Protein AF-A0A7L1FWY9-F1 (afdb_monomer_lite)

Secondary structure (DSSP, 8-state):
----TT-HHHHHHHHHHHHHHHHHHTTTHHHHHHHH-HHHHHHHHHHHHHHH------

Radius of gyration: 20.81 Å; chains: 1; bounding box: 34×16×64 Å

pLDDT: mean 72.52, std 14.02, range [49.28, 93.75]

InterPro domains:
  IPR012957 CHD, C-terminal 2 [PF08074] (1-46)

Structure (mmCIF, N/CA/C/O backbone):
data_AF-A0A7L1FWY9-F1
#
_entry.id   AF-A0A7L1FWY9-F1
#
loop_
_atom_site.group_PDB
_atom_site.id
_atom_site.type_symbol
_atom_site.label_atom_id
_atom_site.label_alt_id
_atom_site.label_comp_id
_atom_site.label_asym_id
_atom_site.label_entity_id
_atom_site.label_seq_id
_atom_site.pdbx_PDB_ins_code
_atom_site.Cartn_x
_atom_site.Cartn_y
_atom_site.Cartn_z
_atom_site.occupancy
_atom_site.B_iso_or_equiv
_atom_site.auth_seq_id
_atom_site.auth_comp_id
_atom_site.auth_asym_id
_atom_site.auth_atom_id
_atom_site.pdbx_PDB_model_num
ATOM 1 N N . MET A 1 1 ? -3.557 10.719 31.747 1.00 50.44 1 MET A N 1
ATOM 2 C CA . MET A 1 1 ? -4.473 10.303 30.666 1.00 50.44 1 MET A CA 1
ATOM 3 C C . MET A 1 1 ? -4.112 8.886 30.266 1.00 50.44 1 MET A C 1
ATOM 5 O O . MET A 1 1 ? -3.301 8.691 29.375 1.00 50.44 1 MET A O 1
ATOM 9 N N . THR A 1 2 ? -4.616 7.895 30.992 1.00 55.09 2 THR A N 1
AT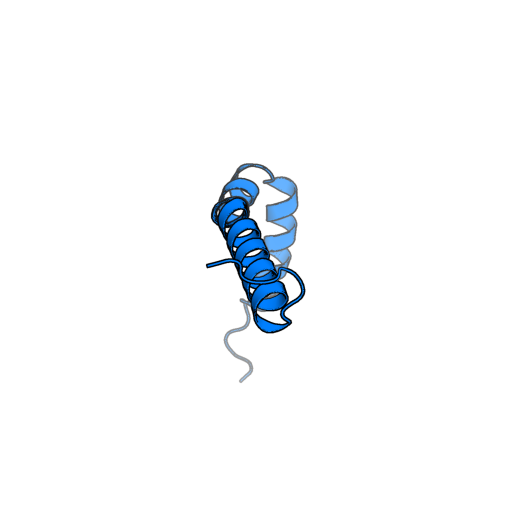OM 10 C CA . THR A 1 2 ? -4.417 6.488 30.636 1.00 55.09 2 THR A CA 1
ATOM 11 C C . THR A 1 2 ? -5.630 6.094 29.817 1.00 55.09 2 THR A C 1
ATOM 13 O O . THR A 1 2 ? -6.677 5.770 30.374 1.00 55.09 2 THR A O 1
ATOM 16 N N . GLN A 1 3 ? -5.547 6.267 28.502 1.00 58.84 3 GLN A N 1
ATOM 17 C CA . GLN A 1 3 ? -6.599 5.727 27.667 1.00 58.84 3 GLN A CA 1
ATOM 18 C C . GLN A 1 3 ? -6.364 4.218 27.539 1.00 58.84 3 GLN A C 1
ATOM 20 O O . GLN A 1 3 ? -5.271 3.781 27.177 1.00 58.84 3 GLN A O 1
ATOM 25 N N . ASP A 1 4 ? -7.365 3.443 27.942 1.00 62.00 4 ASP A N 1
ATOM 26 C CA . ASP A 1 4 ? -7.339 1.987 27.899 1.00 62.00 4 ASP A CA 1
ATOM 27 C C . ASP A 1 4 ? -7.185 1.520 26.437 1.00 62.00 4 ASP A C 1
ATOM 29 O O . ASP A 1 4 ? -8.048 1.841 25.615 1.00 62.00 4 ASP A O 1
ATOM 33 N N . PRO A 1 5 ? -6.121 0.775 26.082 1.00 63.03 5 PRO A N 1
ATOM 34 C CA . PRO A 1 5 ? -5.889 0.314 24.711 1.00 63.03 5 PRO A CA 1
ATOM 35 C C . PRO A 1 5 ? -7.022 -0.554 24.141 1.00 63.03 5 PRO A C 1
ATOM 37 O O . PRO A 1 5 ? -7.093 -0.737 22.927 1.00 63.03 5 PRO A O 1
ATOM 40 N N . SER A 1 6 ? -7.906 -1.092 24.993 1.00 68.44 6 SER A N 1
ATOM 41 C CA . SER A 1 6 ? -9.073 -1.874 24.575 1.00 68.44 6 SER A CA 1
ATOM 42 C C . SER A 1 6 ? -10.321 -1.024 24.328 1.00 68.44 6 SER A C 1
ATOM 44 O O . SER A 1 6 ? -11.352 -1.558 23.913 1.00 68.44 6 SER A O 1
ATOM 46 N N . HIS A 1 7 ? -10.254 0.302 24.511 1.00 80.25 7 HIS A N 1
ATOM 47 C CA . HIS A 1 7 ? -11.370 1.165 24.158 1.00 80.25 7 HIS A CA 1
ATOM 48 C C . HIS A 1 7 ? -11.618 1.077 22.639 1.00 80.25 7 HIS A C 1
ATOM 50 O O . HIS A 1 7 ? -10.713 1.384 21.857 1.00 80.25 7 HIS A O 1
ATOM 56 N N . PRO A 1 8 ? -12.824 0.690 22.179 1.00 80.62 8 PRO A N 1
ATOM 57 C CA . PRO A 1 8 ? -13.076 0.388 20.767 1.00 80.62 8 PRO A CA 1
ATOM 58 C C . PRO A 1 8 ? -12.698 1.528 19.814 1.00 80.62 8 PRO A C 1
ATOM 60 O O . PRO A 1 8 ? -12.172 1.288 18.730 1.00 80.62 8 PRO A O 1
ATOM 63 N N . ALA A 1 9 ? -12.919 2.775 20.240 1.00 85.75 9 ALA A N 1
ATOM 64 C CA . ALA A 1 9 ? -12.559 3.963 19.473 1.00 85.75 9 ALA A CA 1
ATOM 65 C C . ALA A 1 9 ? -11.039 4.148 19.341 1.00 85.75 9 ALA A C 1
ATOM 67 O O . ALA A 1 9 ? -10.569 4.560 18.285 1.00 85.75 9 ALA A O 1
ATOM 68 N N . MET A 1 10 ? -10.260 3.809 20.371 1.00 84.81 10 MET A N 1
ATOM 69 C CA . MET A 1 10 ? -8.800 3.852 20.283 1.00 84.81 10 MET A CA 1
ATOM 70 C C . MET A 1 10 ? -8.254 2.746 19.398 1.00 84.81 10 MET A C 1
ATOM 72 O O . MET A 1 10 ? -7.421 3.025 18.547 1.00 84.81 10 MET A O 1
ATOM 76 N N . ALA A 1 11 ? -8.751 1.517 19.557 1.00 86.19 11 ALA A N 1
ATOM 77 C CA . ALA A 1 11 ? -8.358 0.404 18.701 1.00 86.19 11 ALA A CA 1
ATOM 78 C C . ALA A 1 11 ? -8.633 0.723 17.222 1.00 86.19 11 ALA A C 1
ATOM 80 O O . ALA A 1 11 ? -7.823 0.412 16.349 1.00 86.19 11 ALA A O 1
ATOM 81 N N . LEU A 1 12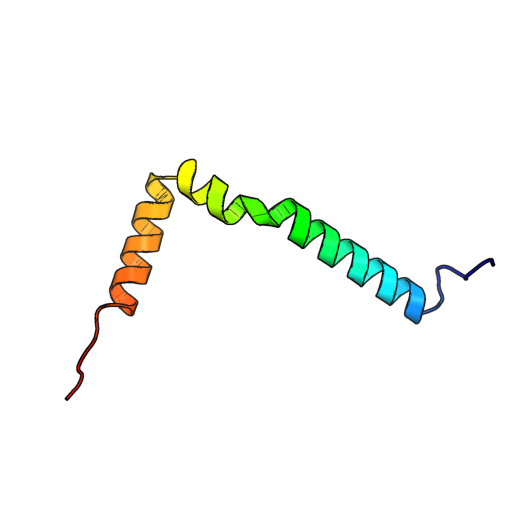 ? -9.755 1.393 16.941 1.00 89.88 12 LEU A N 1
ATOM 82 C CA . LEU A 1 12 ? -10.079 1.891 15.610 1.00 89.88 12 LEU A CA 1
ATOM 83 C C . LEU A 1 12 ? -9.119 3.003 15.158 1.00 89.88 12 LEU A C 1
ATOM 85 O O . LEU A 1 12 ? -8.611 2.942 14.044 1.00 89.88 12 LEU A O 1
ATOM 89 N N . ASN A 1 13 ? -8.850 3.992 16.012 1.00 89.88 13 ASN A N 1
ATOM 90 C CA . ASN A 1 13 ? -7.961 5.109 15.692 1.00 89.88 13 ASN A CA 1
ATOM 91 C C . ASN A 1 13 ? -6.523 4.645 15.403 1.00 89.88 13 ASN A C 1
ATOM 93 O O . ASN A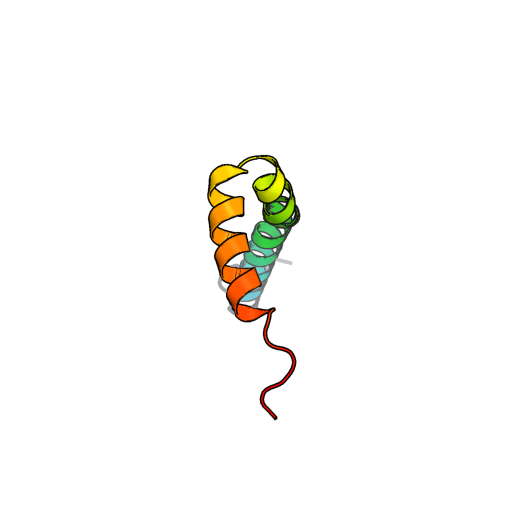 1 13 ? -5.901 5.105 14.452 1.00 89.88 13 ASN A O 1
ATOM 97 N N . THR A 1 14 ? -6.018 3.678 16.171 1.00 88.88 14 THR A N 1
ATOM 98 C CA . THR A 1 14 ? -4.720 3.039 15.924 1.00 88.88 14 THR A CA 1
ATOM 99 C C . THR A 1 14 ? -4.701 2.329 14.575 1.00 88.88 14 THR A C 1
ATOM 101 O O . THR A 1 14 ? -3.777 2.536 13.794 1.00 88.88 14 THR A O 1
ATOM 104 N N . ARG A 1 15 ? -5.749 1.562 14.250 1.00 92.56 15 ARG A N 1
ATOM 105 C CA . ARG A 1 15 ? -5.865 0.910 12.936 1.00 92.56 15 ARG A CA 1
ATOM 106 C C . ARG A 1 15 ? -5.897 1.917 11.787 1.00 92.56 15 ARG A C 1
ATOM 108 O O . ARG A 1 15 ? -5.311 1.646 10.745 1.00 92.56 15 ARG A O 1
ATOM 115 N N . PHE A 1 16 ? -6.554 3.067 11.957 1.00 92.31 16 PHE A N 1
ATOM 116 C CA . PHE A 1 16 ? -6.522 4.133 10.952 1.00 92.31 16 PHE A CA 1
ATOM 117 C 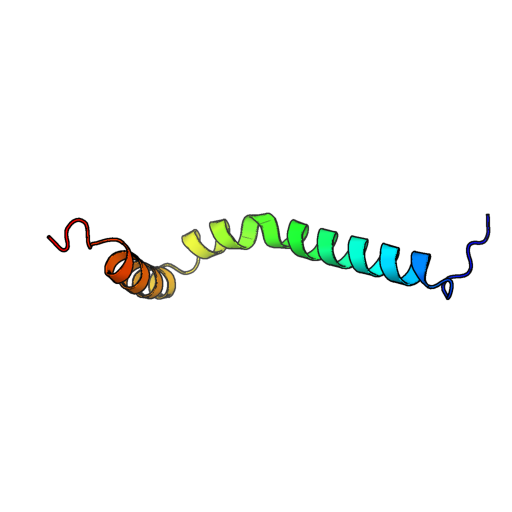C . PHE A 1 16 ? -5.109 4.685 10.758 1.00 92.31 16 PHE A C 1
ATOM 119 O O . PHE A 1 16 ? -4.637 4.716 9.625 1.00 92.31 16 PHE A O 1
ATOM 126 N N . ALA A 1 17 ? -4.410 5.017 11.845 1.00 93.06 17 ALA A N 1
ATOM 127 C CA . ALA A 1 17 ? -3.042 5.524 11.776 1.00 93.06 17 ALA A CA 1
ATOM 128 C C . ALA A 1 17 ? -2.070 4.524 11.115 1.00 93.06 17 ALA A C 1
ATOM 130 O O . ALA A 1 17 ? -1.204 4.914 10.333 1.00 93.06 17 ALA A O 1
ATOM 131 N N . GLU A 1 18 ? -2.225 3.224 11.382 1.00 93.75 18 GLU A N 1
ATOM 132 C CA . GLU A 1 18 ? -1.438 2.173 10.724 1.00 93.75 18 GLU A CA 1
ATOM 133 C C . GLU A 1 18 ? -1.700 2.118 9.213 1.00 93.75 18 GLU A C 1
ATOM 135 O O . GLU A 1 18 ? -0.759 2.018 8.423 1.00 93.75 18 GLU A O 1
ATOM 140 N N . VAL A 1 19 ? -2.965 2.220 8.793 1.00 93.19 19 VAL A N 1
ATOM 141 C CA . VAL A 1 19 ? -3.339 2.234 7.371 1.00 93.19 19 VAL A CA 1
ATOM 142 C C . VAL A 1 19 ? -2.808 3.481 6.664 1.00 93.19 19 VAL A C 1
ATOM 144 O O . VAL A 1 19 ? -2.292 3.366 5.552 1.00 93.19 19 VAL A O 1
ATOM 147 N N . GLU A 1 20 ? -2.899 4.652 7.294 1.00 90.62 20 GLU A N 1
ATOM 148 C CA . GLU A 1 20 ? -2.348 5.899 6.752 1.00 90.62 20 GLU A CA 1
ATOM 149 C C . GLU A 1 20 ? -0.828 5.804 6.586 1.00 90.62 20 GLU A C 1
ATOM 151 O O . GLU A 1 20 ? -0.314 6.071 5.501 1.00 90.62 20 GLU A O 1
ATOM 156 N N . CYS A 1 21 ? -0.118 5.296 7.596 1.00 91.56 21 CYS A N 1
ATOM 157 C CA . CYS A 1 21 ? 1.329 5.089 7.537 1.00 91.56 21 CYS A CA 1
ATOM 158 C C . CYS A 1 21 ? 1.741 4.112 6.418 1.00 91.56 21 CYS A C 1
ATOM 160 O O . CYS A 1 21 ? 2.684 4.374 5.668 1.00 91.56 21 CYS A O 1
ATOM 162 N N . LEU A 1 22 ? 1.007 3.005 6.244 1.00 90.00 22 LEU A N 1
ATOM 163 C CA . LEU A 1 22 ? 1.238 2.066 5.140 1.00 90.00 22 LEU A CA 1
ATOM 164 C C . LEU A 1 22 ? 1.016 2.729 3.776 1.00 90.00 22 LEU A C 1
ATOM 166 O O . LEU A 1 22 ? 1.812 2.539 2.855 1.00 90.00 22 LEU A O 1
ATOM 170 N N . ALA A 1 23 ? -0.048 3.521 3.639 1.00 89.00 23 ALA A N 1
ATOM 171 C CA . ALA A 1 23 ? -0.334 4.242 2.405 1.00 89.00 23 ALA A CA 1
ATOM 172 C C . ALA A 1 23 ? 0.750 5.286 2.087 1.00 89.00 23 ALA A C 1
ATOM 174 O O . ALA A 1 23 ? 1.179 5.390 0.936 1.00 89.00 23 ALA A O 1
ATOM 175 N N . GLU A 1 24 ? 1.231 6.015 3.094 1.00 86.12 24 GLU A N 1
ATOM 176 C CA . GLU A 1 24 ? 2.298 7.012 2.968 1.00 86.12 24 GLU A CA 1
ATOM 177 C C . GLU A 1 24 ? 3.649 6.382 2.623 1.00 86.12 24 GLU A C 1
ATOM 179 O O . GLU A 1 24 ? 4.302 6.816 1.672 1.00 86.12 24 GLU A O 1
ATOM 184 N N . SER A 1 25 ? 4.033 5.297 3.304 1.00 84.44 25 SER A N 1
ATOM 185 C CA . SER A 1 25 ? 5.252 4.539 2.987 1.00 84.44 25 SER A CA 1
ATOM 186 C C . SER A 1 25 ? 5.243 4.018 1.543 1.00 84.44 25 SER A C 1
ATOM 188 O O . SER A 1 25 ? 6.297 3.867 0.923 1.00 84.44 25 SER A O 1
ATOM 190 N N . HIS A 1 26 ? 4.052 3.799 0.979 1.00 84.12 26 HIS A N 1
ATOM 191 C CA . HIS A 1 26 ? 3.852 3.317 -0.383 1.00 84.12 26 HIS A CA 1
ATOM 192 C C . HIS A 1 26 ? 3.494 4.437 -1.385 1.00 84.12 26 HIS A C 1
ATOM 194 O O . HIS A 1 26 ? 3.276 4.152 -2.569 1.00 84.12 26 HIS A O 1
ATOM 200 N N . GLN A 1 27 ? 3.486 5.710 -0.965 1.00 81.38 27 GLN A N 1
ATOM 201 C CA . GLN A 1 27 ? 3.063 6.853 -1.787 1.00 81.38 27 GLN A CA 1
ATOM 202 C C . GLN A 1 27 ? 3.912 7.011 -3.060 1.00 81.38 27 GLN A C 1
ATOM 204 O O . GLN A 1 27 ? 3.421 7.447 -4.108 1.00 81.38 27 GLN A O 1
ATOM 209 N N . HIS A 1 28 ? 5.190 6.636 -2.995 1.00 76.69 28 HIS A N 1
ATOM 210 C CA . HIS A 1 28 ? 6.139 6.777 -4.101 1.00 76.69 28 HIS A CA 1
ATOM 211 C C . HIS A 1 28 ? 6.371 5.483 -4.887 1.00 76.69 28 HIS A C 1
ATOM 213 O O . HIS A 1 28 ? 6.748 5.552 -6.061 1.00 76.69 28 HIS A O 1
ATOM 219 N N . LEU A 1 29 ? 5.984 4.325 -4.338 1.00 68.06 29 LEU A N 1
ATOM 220 C CA . LEU A 1 29 ? 6.179 3.020 -4.975 1.00 68.06 29 LEU A CA 1
ATOM 221 C C . LEU A 1 29 ? 5.499 2.911 -6.338 1.00 68.06 29 LEU A C 1
ATOM 223 O O . LEU A 1 29 ? 6.024 2.254 -7.230 1.00 68.06 29 LEU A O 1
ATOM 227 N N . SER A 1 30 ? 4.365 3.584 -6.557 1.00 68.69 30 SER A N 1
ATOM 228 C CA . SER A 1 30 ? 3.747 3.598 -7.887 1.00 68.69 30 SER A CA 1
ATOM 229 C C . SER A 1 30 ? 4.621 4.301 -8.930 1.00 68.69 30 SER A C 1
ATOM 231 O O . SER A 1 30 ? 4.619 3.874 -10.080 1.00 68.69 30 SER A O 1
ATOM 233 N N . LYS A 1 31 ? 5.337 5.375 -8.574 1.00 66.88 31 LYS A N 1
ATOM 234 C CA . LYS A 1 31 ? 6.204 6.127 -9.501 1.00 66.88 31 LYS A CA 1
ATOM 235 C C . LYS A 1 31 ? 7.567 5.455 -9.652 1.00 66.88 31 LYS A C 1
ATOM 237 O O . LYS A 1 31 ? 8.088 5.365 -10.759 1.00 66.88 31 LYS A O 1
ATOM 242 N N . GLU A 1 32 ? 8.106 4.925 -8.563 1.00 70.81 32 GLU A N 1
ATOM 243 C CA . GLU A 1 32 ? 9.375 4.194 -8.559 1.00 70.81 32 GLU A CA 1
ATOM 244 C C . GLU A 1 32 ? 9.256 2.850 -9.291 1.00 70.81 32 GLU A C 1
ATOM 246 O O . GLU A 1 32 ? 10.102 2.517 -10.122 1.00 70.81 32 GLU A O 1
ATOM 251 N N . SER A 1 33 ? 8.152 2.120 -9.095 1.00 67.31 33 SER A N 1
ATOM 252 C CA . SER A 1 33 ? 7.859 0.885 -9.836 1.00 67.31 33 SER A CA 1
ATOM 253 C C . SE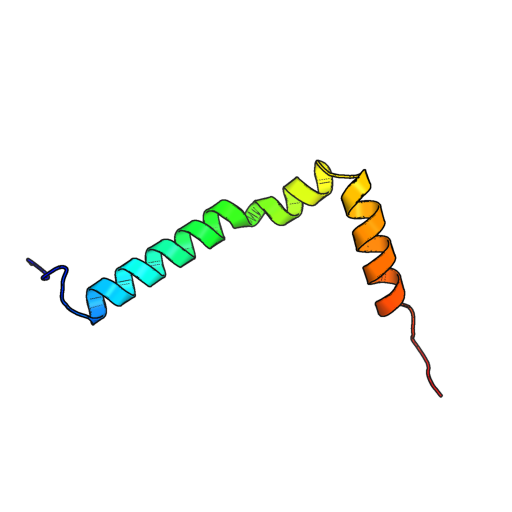R A 1 33 ? 7.750 1.130 -11.345 1.00 67.31 33 SER A C 1
ATOM 255 O O . SER A 1 33 ? 8.213 0.306 -12.142 1.00 67.31 33 SER A O 1
ATOM 257 N N . LEU A 1 34 ? 7.228 2.295 -11.765 1.00 65.00 34 LEU A N 1
ATOM 258 C CA . LEU A 1 34 ? 7.202 2.698 -13.178 1.00 65.00 34 LEU A CA 1
ATOM 259 C C . LEU A 1 34 ? 8.610 2.805 -13.785 1.00 65.00 34 LEU A C 1
ATOM 261 O O . LEU A 1 34 ? 8.813 2.401 -14.934 1.00 65.00 34 LEU A O 1
ATOM 265 N N . ALA A 1 35 ? 9.580 3.303 -13.014 1.00 70.62 35 ALA A N 1
ATOM 266 C CA . ALA A 1 35 ? 10.964 3.464 -13.452 1.00 70.62 35 ALA A CA 1
ATOM 267 C C . ALA A 1 35 ? 11.769 2.149 -13.408 1.00 70.62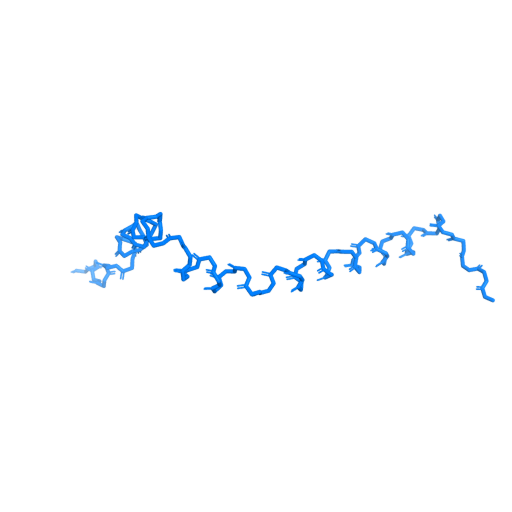 35 ALA A C 1
ATOM 269 O O . ALA A 1 35 ? 12.555 1.891 -14.325 1.00 70.62 35 ALA A O 1
ATOM 270 N N . GLY A 1 36 ? 11.554 1.311 -12.385 1.00 73.25 36 GLY A N 1
ATOM 271 C CA . GLY A 1 36 ? 12.336 0.093 -12.131 1.00 73.25 36 GLY A CA 1
ATOM 272 C C . GLY A 1 36 ? 11.870 -1.169 -12.870 1.00 73.25 36 GLY A C 1
ATOM 273 O O . GLY A 1 36 ? 12.688 -2.041 -13.149 1.00 73.25 36 GLY A O 1
ATOM 274 N N . ASN A 1 37 ? 10.587 -1.279 -13.244 1.00 74.00 37 ASN A N 1
ATOM 275 C CA . ASN A 1 37 ? 10.011 -2.507 -13.820 1.00 74.00 37 ASN A CA 1
ATOM 276 C C . ASN A 1 37 ? 9.509 -2.328 -15.268 1.00 74.00 37 ASN A C 1
ATOM 278 O O . ASN A 1 37 ? 8.379 -2.674 -15.629 1.00 74.00 37 ASN A O 1
ATOM 282 N N . LYS A 1 38 ? 10.367 -1.758 -16.124 1.00 73.19 38 LYS A N 1
ATOM 283 C CA . LYS A 1 38 ? 10.060 -1.438 -17.533 1.00 73.19 38 LYS A CA 1
ATOM 284 C C . LYS A 1 38 ? 9.362 -2.566 -18.326 1.00 73.19 38 LYS A C 1
ATOM 286 O O . LYS A 1 38 ? 8.369 -2.248 -18.987 1.00 73.19 38 LYS A O 1
ATOM 291 N N . PRO A 1 39 ? 9.796 -3.846 -18.289 1.00 74.56 39 PRO A N 1
ATOM 292 C CA . PRO A 1 39 ? 9.150 -4.896 -19.082 1.00 74.56 39 PRO A CA 1
ATOM 293 C C . PRO A 1 39 ? 7.719 -5.214 -18.620 1.00 74.56 39 PRO A C 1
ATOM 295 O O . PRO A 1 39 ? 6.826 -5.320 -19.462 1.00 74.56 39 PRO A O 1
ATOM 298 N N . ALA A 1 40 ? 7.453 -5.289 -17.310 1.00 78.00 40 ALA A N 1
ATOM 299 C CA . ALA A 1 40 ? 6.097 -5.523 -16.805 1.00 78.00 40 ALA A CA 1
ATOM 300 C C . ALA A 1 40 ? 5.175 -4.322 -17.080 1.00 78.00 40 ALA A C 1
ATOM 302 O O . ALA A 1 40 ? 4.028 -4.484 -17.508 1.00 78.00 40 ALA A O 1
ATOM 303 N N . ASN A 1 41 ? 5.700 -3.103 -16.925 1.00 75.88 41 ASN A N 1
ATOM 304 C CA . ASN A 1 41 ? 4.955 -1.872 -17.187 1.00 75.88 41 ASN A CA 1
ATOM 305 C C . ASN A 1 41 ? 4.552 -1.748 -18.660 1.00 75.88 41 ASN A C 1
ATOM 307 O O . ASN A 1 41 ? 3.428 -1.342 -18.957 1.00 75.88 41 ASN A O 1
ATOM 311 N N . ALA A 1 42 ? 5.413 -2.151 -19.598 1.00 77.19 42 ALA A N 1
ATOM 312 C CA . ALA A 1 42 ? 5.087 -2.154 -21.023 1.00 77.19 42 ALA A CA 1
ATOM 313 C C . ALA A 1 42 ? 3.865 -3.037 -21.342 1.00 77.19 42 ALA A C 1
ATOM 315 O O . ALA A 1 42 ? 2.995 -2.636 -22.120 1.00 77.19 42 ALA A O 1
ATOM 316 N N . VAL A 1 43 ? 3.753 -4.204 -20.700 1.00 74.25 43 VAL A N 1
ATOM 317 C CA . VAL A 1 43 ? 2.608 -5.117 -20.854 1.00 74.25 43 VAL A CA 1
ATOM 318 C C . VAL A 1 43 ? 1.342 -4.528 -20.218 1.00 74.25 43 VAL A C 1
ATOM 320 O O . VAL A 1 43 ? 0.293 -4.470 -20.867 1.00 74.25 43 VAL A O 1
ATOM 323 N N . LEU A 1 44 ? 1.442 -4.009 -18.990 1.00 72.44 44 LEU A N 1
ATOM 324 C CA . LEU A 1 44 ? 0.324 -3.381 -18.274 1.00 72.44 44 LEU A CA 1
ATOM 325 C C . LEU A 1 44 ? -0.227 -2.150 -19.017 1.00 72.44 44 LEU A C 1
ATOM 327 O O . LEU A 1 44 ? -1.442 -2.009 -19.192 1.00 72.44 44 LEU A O 1
ATOM 331 N N . HIS A 1 45 ? 0.644 -1.267 -19.515 1.00 68.69 45 HIS A N 1
ATOM 332 C CA . HIS A 1 45 ? 0.239 -0.080 -20.275 1.00 68.69 45 HIS A CA 1
ATOM 333 C C . HIS A 1 45 ? -0.310 -0.417 -21.662 1.00 68.69 45 HIS A C 1
ATOM 335 O O . HIS A 1 45 ? -1.218 0.270 -22.134 1.00 68.69 45 HIS A O 1
ATOM 341 N N . LYS A 1 46 ? 0.163 -1.492 -22.302 1.00 61.22 46 LYS A N 1
ATOM 342 C CA . LYS A 1 46 ? -0.430 -2.009 -23.544 1.00 61.22 46 LYS A CA 1
ATOM 343 C C . LYS A 1 46 ? -1.883 -2.458 -23.324 1.00 61.22 46 LYS A C 1
ATOM 345 O O . LYS A 1 46 ? -2.726 -2.205 -24.185 1.00 61.22 46 LYS A O 1
ATOM 350 N N . GLY A 1 47 ? -2.199 -3.018 -22.151 1.00 60.16 47 GLY A N 1
ATOM 351 C CA . GLY A 1 47 ? -3.570 -3.329 -21.720 1.00 60.16 47 GLY A CA 1
ATOM 352 C C . GLY A 1 47 ? -4.428 -2.091 -21.408 1.00 60.16 47 GLY A C 1
ATOM 353 O O . GLY A 1 47 ? -5.585 -2.026 -21.823 1.00 60.16 47 GLY A O 1
ATOM 354 N N . LYS A 1 48 ? -3.865 -1.061 -20.753 1.00 57.38 48 LYS A N 1
ATOM 355 C CA . LYS A 1 48 ? -4.580 0.207 -20.471 1.00 57.38 48 LYS A CA 1
ATOM 356 C C . LYS A 1 48 ? -4.865 1.029 -21.736 1.00 57.38 48 LYS A C 1
ATOM 358 O O . LYS A 1 48 ? -5.972 1.544 -21.887 1.00 57.38 48 LYS A O 1
ATOM 363 N N . ARG A 1 49 ? -3.930 1.076 -22.696 1.00 55.09 49 ARG A N 1
ATOM 364 C CA . ARG A 1 49 ? -4.132 1.747 -23.998 1.00 55.09 49 ARG A CA 1
ATOM 365 C C . ARG A 1 49 ? -5.226 1.091 -24.847 1.00 55.09 49 ARG A C 1
ATOM 367 O O . ARG A 1 49 ? -5.910 1.791 -25.583 1.00 55.09 49 ARG A O 1
ATOM 374 N N . ARG A 1 50 ? -5.460 -0.220 -24.700 1.00 55.88 50 ARG A N 1
ATOM 375 C CA . ARG A 1 50 ? -6.590 -0.916 -25.348 1.00 55.88 50 ARG A CA 1
ATOM 376 C C . ARG A 1 50 ? -7.956 -0.478 -24.798 1.00 55.88 50 ARG A C 1
ATOM 378 O O . ARG A 1 50 ? -8.930 -0.548 -25.537 1.00 55.88 50 ARG A O 1
ATOM 385 N N . ARG A 1 51 ? -8.038 0.003 -23.547 1.00 52.91 51 ARG A N 1
ATOM 386 C CA . ARG A 1 51 ? -9.285 0.523 -22.944 1.00 52.91 51 ARG A CA 1
ATOM 387 C C . ARG A 1 51 ? -9.489 2.029 -23.148 1.00 52.91 51 ARG A C 1
ATOM 389 O O . ARG A 1 51 ? -10.625 2.476 -23.122 1.00 52.91 51 ARG A O 1
ATOM 396 N N . GLN A 1 52 ? -8.421 2.796 -23.371 1.00 52.16 52 GLN A N 1
ATOM 397 C CA . GLN A 1 52 ? -8.471 4.261 -23.540 1.00 52.16 52 GLN A CA 1
ATOM 398 C C . GLN A 1 52 ? -8.487 4.727 -25.010 1.00 52.16 52 GLN A C 1
ATOM 400 O O . GLN A 1 52 ? -8.575 5.919 -25.272 1.00 52.16 52 GLN A O 1
ATOM 405 N N . GLY A 1 53 ? -8.448 3.799 -25.974 1.00 51.59 53 GLY A N 1
ATOM 406 C CA . GLY A 1 53 ? -8.455 4.075 -27.416 1.00 51.59 53 GLY A CA 1
ATOM 407 C C . GLY A 1 53 ? -9.789 3.843 -28.137 1.00 51.59 53 GLY A C 1
ATOM 408 O O . GLY A 1 53 ? -9.770 3.379 -29.272 1.00 51.59 53 GLY A O 1
ATOM 409 N N . ARG A 1 54 ? -10.943 4.121 -27.516 1.00 51.12 54 ARG A N 1
ATOM 410 C CA . ARG A 1 54 ? -12.222 4.226 -28.249 1.00 51.12 54 ARG A CA 1
ATOM 411 C C . ARG A 1 54 ? -12.909 5.569 -27.980 1.00 51.12 54 ARG A C 1
ATOM 413 O O . ARG A 1 54 ? -13.812 5.626 -27.149 1.00 51.12 54 ARG A O 1
ATOM 420 N N . PRO A 1 55 ? -12.527 6.647 -28.680 1.00 51.66 55 PRO A N 1
ATOM 421 C CA . PRO A 1 55 ? -13.463 7.715 -28.979 1.00 51.66 55 PRO A CA 1
ATOM 422 C C . PRO A 1 55 ? -14.332 7.267 -30.168 1.00 51.66 55 PRO A C 1
ATOM 424 O O . PRO A 1 55 ? -13.807 6.959 -31.232 1.00 51.66 55 PRO A O 1
ATOM 427 N N . GLY A 1 56 ? -15.652 7.211 -29.984 1.00 53.16 56 GLY A N 1
ATOM 428 C CA . GLY A 1 56 ? -16.606 7.068 -31.091 1.00 53.16 56 GLY A CA 1
ATOM 429 C C . GLY A 1 56 ? -17.125 5.651 -31.335 1.00 53.16 56 GLY A C 1
ATOM 430 O O . GLY A 1 56 ? -16.694 4.963 -32.251 1.00 53.16 56 GLY A O 1
ATOM 431 N N . ALA A 1 57 ? -18.110 5.238 -30.537 1.00 52.66 57 ALA A N 1
ATOM 432 C CA . ALA A 1 57 ? -19.194 4.403 -31.040 1.00 52.66 57 ALA A CA 1
ATOM 433 C C . ALA A 1 57 ? -20.366 5.348 -31.346 1.00 52.66 57 ALA A C 1
ATOM 435 O O . ALA A 1 57 ? -21.140 5.692 -30.453 1.00 52.66 57 ALA A O 1
ATOM 436 N N . ARG A 1 58 ? -20.412 5.843 -32.581 1.00 49.28 58 ARG A N 1
ATOM 437 C CA . ARG A 1 58 ? -21.583 6.417 -33.244 1.00 49.28 58 ARG A CA 1
ATOM 438 C C . ARG A 1 58 ? -21.446 6.141 -34.729 1.00 49.28 58 ARG A C 1
ATOM 440 O O . ARG A 1 58 ? -20.298 6.245 -35.213 1.00 49.28 58 ARG A O 1
#

Organism: Sylvia borin (NCBI:txid73324)

Foldseek 3Di:
DDDPCPPPVNVVVVVVVVVVVVCVVCVCVVVVCVVPVVVVVVVVVVVVCVVVPDDDPD

Sequence (58 aa):
MTQDPSHPAMALNTRFAEVECLAESHQHLSKESLAGNKPANAVLHKGKRRRQGRPGAR